Protein AF-L1PQL8-F1 (afdb_monomer_lite)

Foldseek 3Di:
DPPLDDDFQFWKDFDADPVRDDPDDDIWTWHDWDDDVPWIKTWTDRPPPDTDIDTSVRMDTD

Secondary structure (DSSP, 8-state):
-------TT-EEEEPP-TTS--SS-S-EEEEEEEEETTEEEEEEE-SSS-EEEEEGGGEEE-

pLDDT: mean 92.62, std 10.86, range [44.44, 98.38]

Sequence (62 aa):
MKHNTMKVGDKVREIPDEFGWVMKEGVGIVLKVYNVGEDTRVDVDFGDGGIYIYFIEHLENV

Radius of gyration: 11.02 Å; chains: 1; bounding box: 27×29×27 Å

Structure (mmCIF, N/CA/C/O backbone):
data_AF-L1PQL8-F1
#
_entry.id   AF-L1PQL8-F1
#
loop_
_atom_site.group_PDB
_atom_site.id
_atom_site.type_symbol
_atom_site.label_atom_id
_atom_site.label_alt_id
_atom_site.label_comp_id
_atom_site.label_asym_id
_atom_site.label_entity_id
_atom_site.label_seq_id
_atom_site.pdbx_PDB_ins_code
_atom_site.Cartn_x
_atom_site.Cartn_y
_atom_site.Cartn_z
_atom_site.occupancy
_atom_site.B_iso_or_equiv
_atom_site.auth_seq_id
_atom_site.auth_comp_id
_atom_site.auth_asym_id
_atom_site.auth_atom_id
_atom_site.pdbx_PDB_model_num
ATOM 1 N N . MET A 1 1 ? -3.353 17.433 7.722 1.00 44.44 1 MET A N 1
ATOM 2 C CA . MET A 1 1 ? -3.005 16.087 7.222 1.00 44.44 1 MET A CA 1
ATOM 3 C C . MET A 1 1 ? -4.012 15.724 6.147 1.00 44.44 1 MET A C 1
ATOM 5 O O . MET A 1 1 ? -5.205 15.852 6.406 1.00 44.44 1 MET A O 1
ATOM 9 N N . LYS A 1 2 ? -3.572 15.402 4.922 1.00 49.66 2 LYS A N 1
ATOM 10 C CA . LYS A 1 2 ? -4.488 14.880 3.898 1.00 49.66 2 LYS A CA 1
ATOM 11 C C . LYS A 1 2 ? -5.058 13.569 4.443 1.00 49.66 2 LYS A C 1
ATOM 13 O O . LYS A 1 2 ? -4.292 12.661 4.735 1.00 49.66 2 LYS A O 1
ATOM 18 N N . HIS A 1 3 ? -6.374 13.490 4.619 1.00 54.88 3 HIS A N 1
ATOM 19 C CA . HIS A 1 3 ? -7.053 12.218 4.852 1.00 54.88 3 HIS A CA 1
ATOM 20 C C . HIS A 1 3 ? -6.965 11.421 3.544 1.00 54.88 3 HIS A C 1
ATOM 22 O O . HIS A 1 3 ? -7.837 11.555 2.683 1.00 54.88 3 HIS A O 1
ATOM 28 N N . ASN A 1 4 ? -5.887 10.656 3.350 1.00 63.81 4 ASN A N 1
ATOM 29 C CA . ASN A 1 4 ? -5.839 9.677 2.271 1.00 63.81 4 ASN A CA 1
ATOM 30 C C . ASN A 1 4 ? -6.906 8.630 2.585 1.00 63.81 4 ASN A C 1
ATOM 32 O O . ASN A 1 4 ? -6.772 7.831 3.504 1.00 63.81 4 ASN A O 1
ATOM 36 N N . THR A 1 5 ? -8.020 8.707 1.867 1.00 79.69 5 THR A N 1
ATOM 37 C CA . THR A 1 5 ? -9.104 7.734 1.946 1.00 79.69 5 THR A CA 1
ATOM 38 C C . THR A 1 5 ? -8.905 6.768 0.791 1.00 79.69 5 THR A C 1
ATOM 40 O O . THR A 1 5 ? -9.232 7.078 -0.351 1.00 79.69 5 THR A O 1
ATOM 43 N N . MET A 1 6 ? -8.287 5.626 1.092 1.00 91.56 6 MET A N 1
ATOM 44 C CA . MET A 1 6 ? -8.132 4.506 0.162 1.00 91.56 6 MET A CA 1
ATOM 45 C C . MET A 1 6 ? -9.194 3.450 0.448 1.00 91.56 6 MET A C 1
ATOM 47 O O . MET A 1 6 ? -9.599 3.254 1.598 1.00 91.56 6 MET A O 1
ATOM 51 N N . LYS A 1 7 ? -9.637 2.751 -0.591 1.00 95.06 7 LYS A N 1
ATOM 52 C CA . LYS A 1 7 ? -10.574 1.626 -0.508 1.00 95.06 7 LYS A CA 1
ATOM 53 C C . LYS A 1 7 ? -10.098 0.462 -1.371 1.00 95.06 7 LYS A C 1
ATOM 55 O O . LYS A 1 7 ? -9.263 0.609 -2.257 1.00 95.06 7 LYS A O 1
ATOM 60 N N . VAL A 1 8 ? -10.672 -0.710 -1.117 1.00 97.12 8 VAL A N 1
ATOM 61 C CA . VAL A 1 8 ? -10.429 -1.911 -1.925 1.00 97.12 8 VAL A CA 1
ATOM 62 C C . VAL A 1 8 ? -10.738 -1.634 -3.398 1.00 97.12 8 VAL A C 1
ATOM 64 O O . VAL A 1 8 ? -11.791 -1.084 -3.723 1.00 97.12 8 VAL A O 1
ATOM 67 N N . GLY A 1 9 ? -9.816 -2.035 -4.271 1.00 97.44 9 GLY A N 1
ATOM 68 C CA . GLY A 1 9 ? -9.875 -1.823 -5.714 1.00 97.44 9 GLY A CA 1
ATOM 69 C C . GLY A 1 9 ? -9.231 -0.523 -6.202 1.00 97.44 9 GLY A C 1
ATOM 70 O O . GLY A 1 9 ? -9.091 -0.362 -7.415 1.00 97.44 9 GLY A O 1
ATOM 71 N N . ASP A 1 10 ? -8.822 0.383 -5.307 1.00 97.75 10 ASP A N 1
ATOM 72 C CA . ASP A 1 10 ? -8.087 1.582 -5.712 1.00 97.75 10 ASP A CA 1
ATOM 73 C C . ASP A 1 10 ? -6.720 1.212 -6.301 1.00 97.75 10 ASP A C 1
ATOM 75 O O . ASP A 1 10 ? -6.065 0.257 -5.870 1.00 97.75 10 ASP A O 1
ATOM 79 N N . LYS A 1 11 ? -6.296 1.995 -7.297 1.00 97.88 11 LYS A N 1
ATOM 80 C CA . LYS A 1 11 ? -4.947 1.945 -7.858 1.00 97.88 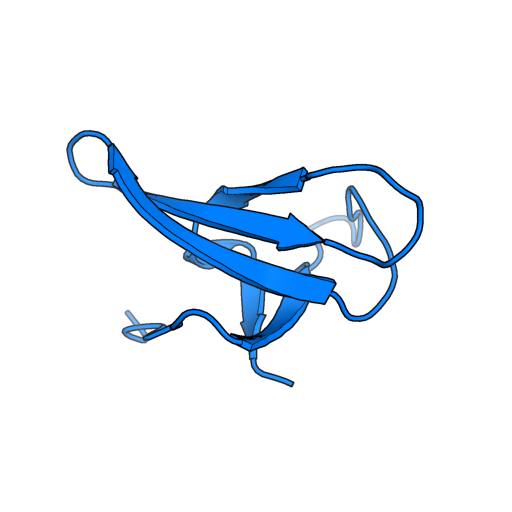11 LYS A CA 1
ATOM 81 C C . LYS A 1 11 ? -4.049 2.871 -7.064 1.00 97.88 11 LYS A C 1
ATOM 83 O O . LYS A 1 11 ? -4.358 4.053 -6.924 1.00 97.88 11 L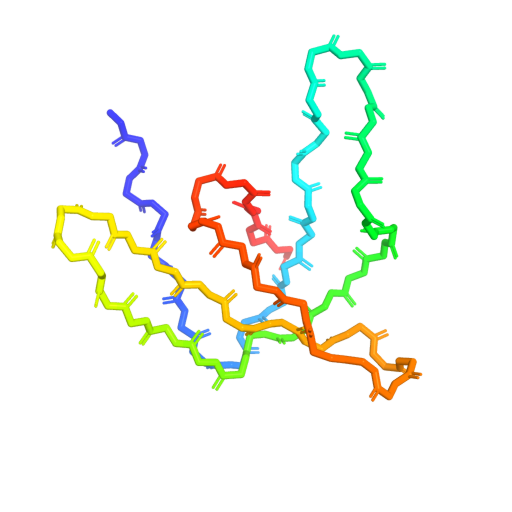YS A O 1
ATOM 88 N N . VAL A 1 12 ? -2.934 2.338 -6.590 1.00 97.31 12 VAL A N 1
ATOM 89 C CA . VAL A 1 12 ? -1.995 3.070 -5.744 1.00 97.31 12 VAL A CA 1
ATOM 90 C C . VAL A 1 12 ? -0.570 2.896 -6.232 1.00 97.31 12 VAL A C 1
ATOM 92 O O . VAL A 1 12 ? -0.238 1.908 -6.888 1.00 97.31 12 VAL A O 1
ATOM 95 N N . ARG A 1 13 ? 0.282 3.853 -5.884 1.00 97.12 13 ARG A N 1
ATOM 96 C CA . ARG A 1 13 ? 1.735 3.723 -5.989 1.00 97.12 13 ARG A CA 1
ATOM 97 C C . ARG A 1 13 ? 2.385 4.086 -4.661 1.00 97.12 13 ARG A C 1
ATOM 99 O O . ARG A 1 13 ? 1.818 4.859 -3.887 1.00 97.12 13 ARG A O 1
ATOM 106 N N . GLU A 1 14 ? 3.561 3.526 -4.422 1.00 96.31 14 GLU A N 1
ATOM 107 C CA . GLU A 1 14 ? 4.384 3.874 -3.269 1.00 96.31 14 GLU A CA 1
ATOM 108 C C . GLU A 1 14 ? 4.943 5.293 -3.417 1.00 96.31 14 GLU A C 1
ATOM 110 O O . GLU A 1 14 ? 5.413 5.680 -4.490 1.00 96.31 14 GLU A O 1
ATOM 115 N N . ILE A 1 15 ? 4.852 6.074 -2.341 1.00 95.62 15 ILE A N 1
ATOM 116 C CA . ILE A 1 15 ? 5.485 7.386 -2.240 1.00 95.62 15 ILE A CA 1
ATOM 117 C C . ILE A 1 15 ? 6.961 7.141 -1.904 1.00 95.62 15 ILE A C 1
ATOM 119 O O . ILE A 1 15 ? 7.230 6.519 -0.875 1.00 95.62 15 ILE A O 1
ATOM 123 N N . PRO A 1 16 ? 7.912 7.619 -2.726 1.00 95.50 16 PRO A N 1
ATOM 124 C CA . PRO A 1 16 ? 9.329 7.480 -2.421 1.00 95.50 16 PRO A CA 1
ATOM 125 C C . PRO A 1 16 ? 9.692 8.155 -1.099 1.00 95.50 16 PRO A C 1
ATOM 127 O O . PRO A 1 16 ? 9.165 9.224 -0.778 1.00 95.50 16 PRO A O 1
ATOM 130 N N . ASP A 1 17 ? 10.618 7.550 -0.360 1.00 93.38 17 ASP A N 1
ATOM 131 C CA . ASP A 1 17 ? 11.184 8.173 0.833 1.00 93.38 17 ASP A CA 1
ATOM 132 C C . ASP A 1 17 ? 12.049 9.406 0.489 1.00 93.38 17 ASP A C 1
ATOM 134 O O . ASP A 1 17 ? 12.178 9.822 -0.667 1.00 93.38 17 ASP A O 1
ATOM 138 N N . GLU A 1 18 ? 12.665 10.019 1.501 1.00 94.00 18 GLU A N 1
ATOM 139 C CA . GLU A 1 18 ? 13.501 11.213 1.318 1.00 94.00 18 GLU A CA 1
ATOM 140 C C . GLU A 1 18 ? 14.737 10.991 0.422 1.00 94.00 18 GLU A C 1
ATOM 142 O O . GLU A 1 18 ? 15.293 11.957 -0.106 1.00 94.00 18 GLU A O 1
ATOM 147 N N . PHE A 1 19 ? 15.142 9.735 0.206 1.00 94.44 19 PHE A N 1
ATOM 148 C CA . PHE A 1 19 ? 16.238 9.337 -0.679 1.00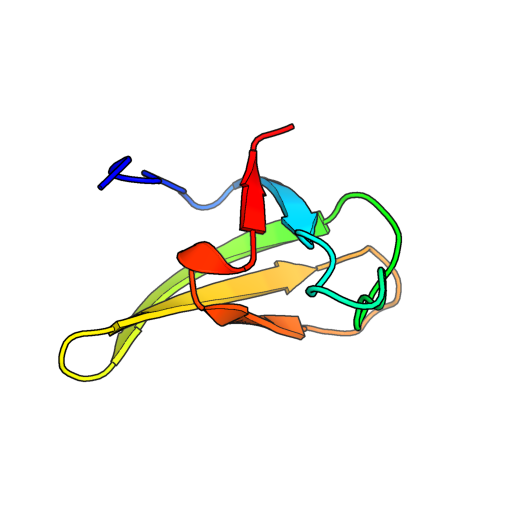 94.44 19 PHE A CA 1
ATOM 149 C C . PHE A 1 19 ? 15.745 8.841 -2.047 1.00 94.44 19 PHE A C 1
ATOM 151 O O . PHE A 1 19 ? 16.559 8.468 -2.895 1.00 94.44 19 PHE A O 1
ATOM 158 N N . GLY A 1 20 ? 14.432 8.862 -2.287 1.00 92.56 20 GLY A N 1
ATOM 159 C CA . GLY A 1 20 ? 13.813 8.392 -3.521 1.00 92.56 20 GLY A CA 1
ATOM 160 C C . GLY A 1 20 ? 13.687 6.871 -3.611 1.00 92.56 20 GLY A C 1
ATOM 161 O O . GLY A 1 20 ? 13.461 6.354 -4.705 1.00 92.56 20 GLY A O 1
ATOM 162 N N . TRP A 1 21 ? 13.852 6.146 -2.503 1.00 95.06 21 TRP A N 1
ATOM 163 C CA . TRP A 1 21 ? 13.712 4.696 -2.477 1.00 95.06 21 TRP A CA 1
ATOM 164 C C . TRP A 1 21 ? 12.243 4.285 -2.315 1.00 95.06 21 TRP A C 1
ATOM 166 O O . TRP A 1 21 ? 11.478 4.930 -1.598 1.00 95.06 21 TRP A O 1
ATOM 176 N N . VAL A 1 22 ? 11.865 3.197 -2.989 1.00 94.50 22 VAL A N 1
ATOM 177 C CA . VAL A 1 22 ? 10.578 2.506 -2.833 1.00 94.50 22 VAL A CA 1
ATOM 178 C C . VAL A 1 22 ? 10.824 1.007 -2.689 1.00 94.50 22 VAL A C 1
ATOM 180 O O . VAL A 1 22 ? 11.734 0.454 -3.312 1.00 94.50 22 VAL A O 1
ATOM 183 N N . MET A 1 23 ? 9.992 0.329 -1.903 1.00 91.06 23 MET A N 1
ATOM 184 C CA . MET A 1 23 ? 9.992 -1.126 -1.792 1.00 91.06 23 MET A CA 1
ATOM 185 C C . MET A 1 23 ? 9.545 -1.787 -3.097 1.00 91.06 23 MET A C 1
ATOM 187 O O . MET A 1 23 ? 10.110 -2.814 -3.492 1.00 91.06 23 MET A O 1
ATOM 191 N N . LYS A 1 24 ? 8.531 -1.224 -3.765 1.00 94.50 24 LYS A N 1
ATOM 192 C CA . LYS A 1 24 ? 7.993 -1.773 -5.008 1.00 94.50 24 LYS A CA 1
ATOM 193 C C . LYS A 1 24 ? 7.635 -0.687 -6.016 1.00 94.50 24 LYS A C 1
ATOM 195 O O . LYS A 1 24 ? 6.728 0.113 -5.810 1.00 94.50 24 LYS A O 1
ATOM 200 N N . GLU A 1 25 ? 8.318 -0.710 -7.157 1.00 93.94 25 GLU A N 1
ATOM 201 C CA . GLU A 1 25 ? 7.963 0.134 -8.297 1.00 93.94 25 GLU A CA 1
ATOM 202 C C . GLU A 1 25 ? 6.700 -0.375 -9.007 1.00 93.94 25 GLU A C 1
ATOM 204 O O . GLU A 1 25 ? 6.493 -1.581 -9.168 1.00 93.94 25 GLU A O 1
ATOM 209 N N . GLY A 1 26 ? 5.887 0.564 -9.499 1.00 95.62 26 GLY A N 1
ATOM 210 C CA . GLY A 1 26 ? 4.708 0.286 -10.316 1.00 95.62 26 GLY A CA 1
ATOM 211 C C . GLY A 1 26 ? 3.403 0.773 -9.692 1.00 95.62 26 GLY A C 1
ATOM 212 O O . GLY A 1 26 ? 3.393 1.559 -8.747 1.00 95.62 26 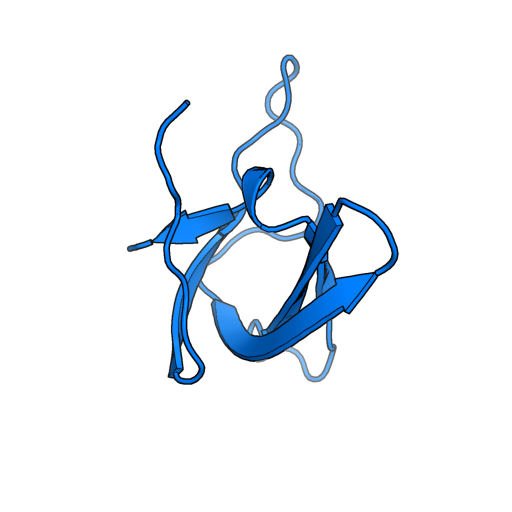GLY A O 1
ATOM 213 N N . VAL A 1 27 ? 2.290 0.318 -10.270 1.00 97.50 27 VAL A N 1
ATOM 214 C CA . VAL A 1 27 ? 0.938 0.588 -9.770 1.00 97.50 27 VAL A CA 1
ATOM 215 C C . VAL A 1 27 ? 0.364 -0.716 -9.244 1.00 97.50 27 VAL A C 1
ATOM 217 O O . VAL A 1 27 ? 0.245 -1.681 -9.998 1.00 97.50 27 VAL A O 1
ATOM 220 N N . GLY A 1 28 ? 0.005 -0.722 -7.967 1.00 97.75 28 GLY A N 1
ATOM 221 C CA . GLY A 1 28 ? -0.661 -1.838 -7.318 1.00 97.75 28 GLY A CA 1
ATOM 222 C C . GLY A 1 28 ? -2.160 -1.607 -7.150 1.00 97.75 28 GLY A C 1
ATOM 223 O O . GLY A 1 28 ? -2.665 -0.497 -7.334 1.00 97.75 28 GLY A O 1
ATOM 224 N N . ILE A 1 29 ? -2.874 -2.671 -6.792 1.00 98.31 29 ILE A N 1
ATOM 225 C CA . ILE 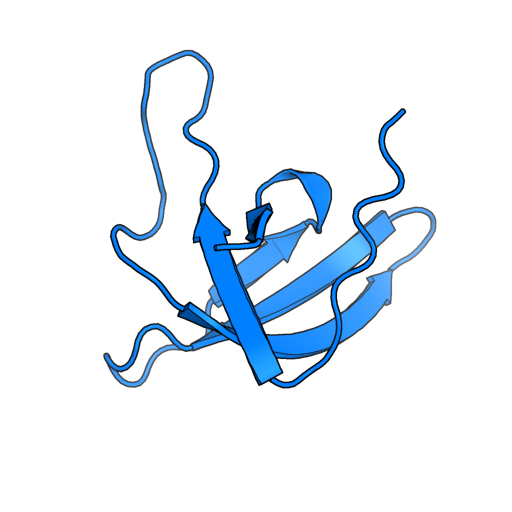A 1 29 ? -4.298 -2.652 -6.456 1.00 98.31 29 ILE A CA 1
ATOM 226 C C . ILE A 1 29 ? -4.468 -2.909 -4.965 1.00 98.31 29 ILE A C 1
ATOM 228 O O . ILE A 1 29 ? -3.933 -3.879 -4.429 1.00 98.31 29 ILE A O 1
ATOM 232 N N . VAL A 1 30 ? -5.254 -2.062 -4.302 1.00 98.25 30 VAL A N 1
ATOM 233 C CA . VAL A 1 30 ? -5.605 -2.248 -2.893 1.00 98.25 30 VAL A CA 1
ATOM 234 C C . VAL A 1 30 ? -6.502 -3.472 -2.736 1.00 98.25 30 VAL A C 1
ATOM 236 O O . VAL A 1 30 ? -7.609 -3.524 -3.276 1.00 98.25 30 VAL A O 1
ATOM 239 N N . LEU A 1 31 ? -6.056 -4.433 -1.934 1.00 98.38 31 LEU A N 1
ATOM 240 C CA . LEU A 1 31 ? -6.802 -5.644 -1.602 1.00 98.38 31 LEU A CA 1
ATOM 241 C C . LEU A 1 31 ? -7.547 -5.522 -0.274 1.00 98.38 31 LEU A C 1
ATOM 243 O O . LEU A 1 31 ? -8.646 -6.058 -0.120 1.00 98.38 31 LEU A O 1
ATOM 247 N N . LYS A 1 32 ? -6.956 -4.820 0.697 1.00 97.81 32 LYS A N 1
ATOM 248 C CA . LYS A 1 32 ? -7.500 -4.698 2.051 1.00 97.81 32 LYS A CA 1
ATOM 249 C C . LYS A 1 32 ? -7.061 -3.391 2.693 1.00 97.81 32 LYS A C 1
ATOM 251 O O . LYS A 1 32 ? -5.924 -2.975 2.515 1.00 97.81 32 LYS A O 1
ATOM 256 N N . VAL A 1 33 ? -7.947 -2.793 3.483 1.00 96.50 33 VAL A N 1
ATOM 257 C CA . VAL A 1 33 ? -7.658 -1.630 4.333 1.00 96.50 33 VAL A CA 1
ATOM 258 C C . VAL A 1 33 ? -8.112 -1.966 5.747 1.00 96.50 33 VAL A C 1
ATOM 260 O O . VAL A 1 33 ? -9.239 -2.432 5.932 1.00 96.50 33 VAL A O 1
ATOM 263 N N . TYR A 1 34 ? -7.239 -1.801 6.737 1.00 95.88 34 TYR A N 1
ATOM 264 C CA . TYR A 1 34 ? -7.551 -2.147 8.124 1.00 95.88 34 TYR A CA 1
ATOM 265 C C . TYR A 1 34 ? -6.723 -1.345 9.128 1.00 95.88 34 TYR A C 1
ATOM 267 O O . TYR A 1 34 ? -5.579 -0.981 8.868 1.00 95.88 34 TYR A O 1
ATOM 275 N N . ASN A 1 35 ? -7.302 -1.107 10.304 1.00 94.75 35 ASN A N 1
ATOM 276 C CA . ASN A 1 35 ? -6.645 -0.354 11.369 1.00 94.75 35 ASN A CA 1
ATOM 277 C C . ASN A 1 35 ? -5.792 -1.279 12.242 1.00 94.75 35 ASN A C 1
ATOM 279 O O . ASN A 1 35 ? -6.200 -2.400 12.562 1.00 94.75 35 ASN A O 1
ATOM 283 N N . VAL A 1 36 ? -4.627 -0.788 12.657 1.00 92.75 36 VAL A N 1
ATOM 284 C CA . VAL A 1 36 ? -3.726 -1.437 13.612 1.00 92.75 36 VAL A CA 1
ATOM 285 C C . VAL A 1 36 ? -3.315 -0.393 14.647 1.00 92.75 36 VAL A C 1
ATOM 287 O O . VAL A 1 36 ? -2.429 0.416 14.402 1.00 92.75 36 VAL A O 1
ATOM 290 N N . GLY A 1 37 ? -3.974 -0.405 15.808 1.00 92.19 37 GLY A N 1
ATOM 291 C CA . GLY A 1 37 ? -3.798 0.654 16.803 1.00 92.19 37 GLY A CA 1
ATOM 292 C C . GLY A 1 37 ? -4.345 1.985 16.286 1.00 92.19 37 GLY A C 1
ATOM 293 O O . GLY A 1 37 ? -5.512 2.055 15.900 1.00 92.19 37 GLY A O 1
ATOM 294 N N . GLU A 1 38 ? -3.501 3.014 16.285 1.00 92.00 38 GLU A N 1
ATOM 295 C CA . GLU A 1 38 ? -3.828 4.350 15.764 1.00 92.00 38 GLU A CA 1
ATOM 296 C C . GLU A 1 38 ? -3.530 4.490 14.259 1.00 92.00 38 GLU A C 1
ATOM 298 O O . GLU A 1 38 ? -3.959 5.461 13.638 1.00 92.00 38 GLU A O 1
ATOM 303 N N . ASP A 1 39 ? -2.872 3.494 13.656 1.00 92.19 39 ASP A N 1
ATOM 304 C CA . ASP A 1 39 ? -2.447 3.523 12.258 1.00 92.19 39 ASP A CA 1
ATOM 305 C C . ASP A 1 39 ? -3.411 2.769 11.332 1.00 92.19 39 ASP A C 1
ATOM 307 O O . ASP A 1 39 ? -4.140 1.857 11.736 1.00 92.19 39 ASP A O 1
ATOM 311 N N . THR A 1 40 ? -3.364 3.098 10.039 1.00 94.75 40 THR A N 1
ATOM 312 C CA . THR A 1 40 ? -4.082 2.371 8.980 1.00 94.75 40 THR A CA 1
ATOM 313 C C . THR A 1 40 ? -3.097 1.657 8.063 1.00 94.75 40 THR A C 1
ATOM 315 O O . THR A 1 40 ? -2.188 2.282 7.511 1.00 94.75 40 THR A O 1
ATOM 318 N N . ARG A 1 41 ? -3.302 0.350 7.867 1.00 96.19 41 ARG A N 1
ATOM 319 C CA . ARG A 1 41 ? -2.539 -0.485 6.936 1.00 96.19 41 ARG A CA 1
ATOM 320 C C . ARG A 1 41 ? -3.338 -0.852 5.694 1.00 96.19 41 ARG A C 1
ATOM 322 O O . ARG A 1 41 ? -4.569 -0.927 5.724 1.00 96.19 41 ARG A O 1
ATOM 329 N N . VAL A 1 42 ? -2.601 -1.095 4.616 1.00 97.50 42 VAL A N 1
ATOM 330 C CA . VAL A 1 42 ? -3.120 -1.399 3.287 1.00 97.50 42 VAL A CA 1
ATOM 331 C C . VAL A 1 42 ? -2.349 -2.578 2.698 1.00 97.50 42 VAL A C 1
ATOM 333 O O . VAL A 1 42 ? -1.125 -2.519 2.597 1.00 97.50 42 VAL A O 1
ATOM 336 N N . ASP A 1 43 ? -3.070 -3.624 2.294 1.00 98.00 43 ASP A N 1
ATOM 337 C CA . ASP A 1 43 ? -2.509 -4.738 1.522 1.00 98.00 43 ASP A CA 1
ATOM 338 C C . ASP A 1 43 ? -2.628 -4.409 0.030 1.00 98.00 43 ASP A C 1
ATOM 340 O O . ASP A 1 43 ? -3.718 -4.058 -0.436 1.00 98.00 43 ASP A O 1
ATOM 344 N N . VAL A 1 44 ? -1.533 -4.537 -0.720 1.00 98.25 44 VAL A N 1
ATOM 345 C CA . VAL A 1 44 ? -1.431 -4.151 -2.134 1.00 98.25 44 VAL A CA 1
ATOM 346 C C . VAL A 1 44 ? -0.846 -5.292 -2.970 1.00 98.25 44 VAL A C 1
ATOM 348 O O . VAL A 1 44 ? 0.156 -5.898 -2.588 1.00 98.25 44 VAL A O 1
ATOM 351 N N . ASP A 1 45 ? -1.456 -5.556 -4.126 1.00 98.00 45 ASP A N 1
ATOM 352 C CA . ASP A 1 45 ? -0.960 -6.485 -5.151 1.00 98.00 45 ASP A CA 1
ATOM 353 C C . ASP A 1 45 ? -0.437 -5.714 -6.369 1.00 98.00 45 ASP A C 1
ATOM 355 O O . ASP A 1 45 ? -1.166 -4.921 -6.967 1.00 98.00 45 ASP A O 1
ATOM 359 N N . PHE A 1 46 ? 0.823 -5.955 -6.739 1.00 97.31 46 PHE A N 1
ATOM 360 C CA . PHE A 1 46 ? 1.490 -5.350 -7.901 1.00 97.31 46 PHE A CA 1
ATOM 361 C C . PHE A 1 46 ? 1.510 -6.267 -9.138 1.00 97.31 46 PHE A C 1
ATOM 363 O O . PHE A 1 46 ? 2.126 -5.930 -10.149 1.00 97.31 46 PHE A O 1
ATOM 370 N N . GLY A 1 47 ? 0.841 -7.420 -9.083 1.00 96.25 47 GLY A N 1
ATOM 371 C CA . GLY A 1 47 ? 0.724 -8.374 -10.185 1.00 96.25 47 GLY A CA 1
ATOM 372 C C . GLY A 1 47 ? 1.910 -9.329 -10.329 1.00 96.25 47 GLY A C 1
ATOM 373 O O . GLY A 1 47 ? 2.041 -9.981 -11.363 1.00 96.25 47 GLY A O 1
ATOM 374 N N . ASP A 1 48 ? 2.775 -9.429 -9.320 1.00 95.69 48 ASP A N 1
ATOM 375 C CA . ASP A 1 48 ? 3.937 -10.328 -9.308 1.00 95.69 48 ASP A CA 1
ATOM 376 C C . ASP A 1 48 ? 3.735 -11.584 -8.444 1.00 95.69 48 ASP A C 1
ATOM 378 O O . ASP A 1 48 ? 4.652 -12.390 -8.280 1.00 95.69 48 ASP A O 1
ATOM 382 N N . GLY A 1 49 ? 2.525 -11.759 -7.905 1.00 94.12 49 GLY A N 1
ATOM 383 C CA . GLY A 1 49 ? 2.161 -12.860 -7.015 1.00 94.12 49 GLY A CA 1
ATOM 384 C C . GLY A 1 49 ? 2.490 -12.613 -5.539 1.00 94.12 49 GLY A C 1
ATOM 385 O O . GLY A 1 49 ? 2.208 -13.487 -4.718 1.00 94.12 49 GLY A O 1
ATOM 386 N N . GLY A 1 50 ? 3.064 -11.456 -5.191 1.00 95.06 50 GLY A N 1
ATOM 387 C CA . GLY A 1 50 ? 3.295 -11.020 -3.817 1.00 95.06 50 GLY A CA 1
ATOM 388 C C . GLY A 1 50 ? 2.184 -10.112 -3.285 1.00 95.06 50 GLY A C 1
ATOM 389 O O . GLY A 1 50 ? 1.526 -9.395 -4.034 1.00 95.06 50 GLY A O 1
ATOM 390 N N . ILE A 1 51 ? 2.000 -10.117 -1.962 1.00 97.31 51 ILE A N 1
ATOM 391 C CA . ILE A 1 51 ? 1.177 -9.124 -1.260 1.00 97.31 51 ILE A CA 1
ATOM 392 C C . ILE A 1 51 ? 2.107 -8.261 -0.419 1.00 97.31 51 ILE A C 1
ATOM 394 O O . ILE A 1 51 ? 2.858 -8.772 0.415 1.00 97.31 51 ILE A O 1
ATOM 398 N N . TYR A 1 52 ? 2.029 -6.955 -0.634 1.00 97.75 52 TYR A N 1
ATOM 399 C CA . TYR A 1 52 ? 2.852 -5.958 0.029 1.00 97.75 52 TYR A CA 1
ATOM 400 C C . TYR A 1 52 ? 2.001 -5.162 1.018 1.00 97.75 52 TYR A C 1
ATOM 402 O O . TYR A 1 52 ? 0.891 -4.747 0.692 1.00 97.75 52 TYR A O 1
ATOM 410 N N . ILE A 1 53 ? 2.509 -4.970 2.235 1.00 97.31 53 ILE A N 1
ATOM 411 C CA . ILE A 1 53 ? 1.772 -4.332 3.331 1.00 97.31 53 ILE A CA 1
ATOM 412 C C . ILE A 1 53 ? 2.380 -2.958 3.591 1.00 97.31 53 ILE A C 1
ATOM 414 O O . ILE A 1 53 ? 3.551 -2.857 3.959 1.00 97.31 53 ILE A O 1
ATOM 418 N N . TYR A 1 54 ? 1.567 -1.916 3.464 1.00 96.50 54 TYR A N 1
ATOM 419 C CA . TYR A 1 54 ? 1.973 -0.525 3.655 1.00 96.50 54 TYR A CA 1
ATOM 420 C C . TYR A 1 54 ? 1.178 0.142 4.768 1.00 96.50 54 TYR A C 1
ATOM 422 O O . TYR A 1 54 ? 0.061 -0.268 5.085 1.00 96.50 54 TYR A O 1
ATOM 430 N N . PHE A 1 55 ? 1.727 1.217 5.329 1.00 95.06 55 PHE A N 1
ATOM 431 C CA . PHE A 1 55 ? 0.902 2.233 5.973 1.00 95.06 55 PHE A CA 1
ATOM 432 C C . PHE A 1 55 ? 0.245 3.096 4.893 1.00 95.06 55 PHE A C 1
ATOM 434 O O . PHE A 1 55 ? 0.852 3.363 3.857 1.00 95.06 55 PHE A O 1
ATOM 441 N N . ILE A 1 56 ? -0.992 3.539 5.124 1.00 94.94 56 ILE A N 1
ATOM 442 C CA . ILE A 1 56 ? -1.773 4.294 4.126 1.00 94.94 56 ILE A CA 1
ATOM 443 C C . ILE A 1 56 ? -1.087 5.597 3.675 1.00 94.94 56 ILE A C 1
ATOM 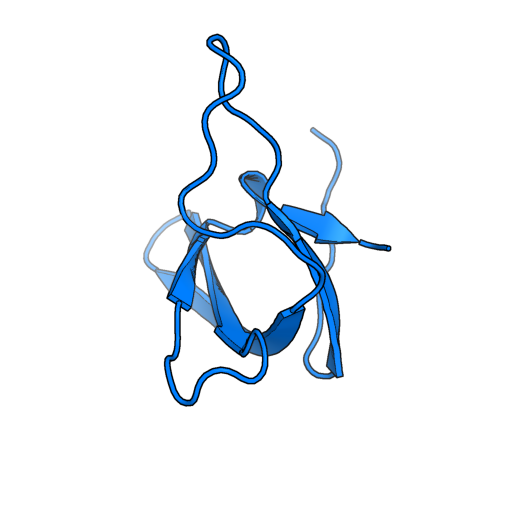445 O O . ILE A 1 56 ? -1.319 6.086 2.573 1.00 94.94 56 ILE A O 1
ATOM 449 N N . GLU A 1 57 ? -0.231 6.158 4.525 1.00 93.50 57 GLU A N 1
ATOM 450 C CA . GLU A 1 57 ? 0.547 7.372 4.271 1.00 93.50 57 GLU A CA 1
ATOM 451 C C . GLU A 1 57 ? 1.774 7.159 3.380 1.00 93.50 57 GLU A C 1
ATOM 453 O O . GLU A 1 57 ? 2.297 8.130 2.848 1.00 93.50 57 GLU A O 1
ATOM 458 N N . HIS A 1 58 ? 2.198 5.909 3.168 1.00 95.38 58 HIS A N 1
ATOM 459 C CA . HIS A 1 58 ? 3.265 5.555 2.225 1.00 95.38 58 HIS A CA 1
ATOM 460 C C . HIS A 1 58 ? 2.746 5.356 0.798 1.00 95.38 58 HIS A C 1
ATOM 462 O O . HIS A 1 58 ? 3.501 4.977 -0.093 1.00 95.38 58 HIS A O 1
ATOM 468 N N . LEU A 1 59 ? 1.449 5.561 0.577 1.00 95.62 59 LEU A N 1
ATOM 469 C CA . LEU A 1 59 ? 0.797 5.329 -0.699 1.00 95.62 59 LEU A CA 1
ATOM 470 C C . LEU A 1 59 ? 0.074 6.594 -1.160 1.00 95.62 59 LEU A C 1
ATOM 472 O O . LEU A 1 59 ? -0.445 7.378 -0.360 1.00 95.62 59 LEU A O 1
ATOM 476 N N . GLU A 1 60 ? -0.046 6.751 -2.472 1.00 95.88 60 GLU A N 1
ATOM 477 C CA . GLU A 1 60 ? -0.948 7.723 -3.086 1.00 95.88 60 GLU A CA 1
ATOM 478 C C . GLU A 1 60 ? -1.814 7.077 -4.168 1.00 95.88 60 GLU A C 1
ATOM 480 O O . GLU A 1 60 ? -1.396 6.123 -4.827 1.00 95.88 60 GLU A O 1
ATOM 485 N N . ASN A 1 61 ? -3.031 7.601 -4.339 1.00 94.69 61 ASN A N 1
ATOM 486 C CA . ASN A 1 61 ? -3.939 7.171 -5.401 1.00 94.69 61 ASN A CA 1
ATOM 487 C C . ASN A 1 61 ? -3.428 7.631 -6.774 1.00 94.69 61 ASN A C 1
ATOM 489 O O . ASN A 1 61 ? -2.899 8.738 -6.901 1.00 94.69 61 ASN A O 1
ATOM 493 N N . VAL A 1 62 ? -3.645 6.788 -7.787 1.00 93.06 62 VAL A N 1
ATOM 494 C CA . VAL A 1 62 ? -3.303 7.026 -9.202 1.00 93.06 62 VAL A CA 1
ATOM 495 C C . VAL A 1 62 ? -4.536 7.395 -10.017 1.00 93.06 62 VAL A C 1
ATOM 497 O O . VAL A 1 62 ? -5.578 6.720 -9.854 1.00 93.06 62 VAL A O 1
#